Protein AF-A0A944UL23-F1 (afdb_monomer_lite)

Foldseek 3Di:
DVVVVVVVVVVVVVVVVCLVCVCVPDPPVVSVLVVVVVVLVVVVVCCVPVVPDDDPVNVVVSVVSVVVNVVVVVVVVVVVVVVVVD

Structure (mmCIF, N/CA/C/O backbone):
data_AF-A0A944UL23-F1
#
_entry.id   AF-A0A944UL23-F1
#
loop_
_atom_site.group_PDB
_atom_site.id
_atom_site.type_symbol
_atom_site.label_atom_id
_atom_site.label_alt_id
_atom_site.label_comp_id
_atom_site.label_asym_id
_atom_site.label_entity_id
_atom_site.label_seq_id
_atom_site.pdbx_PDB_ins_code
_atom_site.Cartn_x
_atom_site.Cartn_y
_atom_site.Cartn_z
_atom_site.occupancy
_atom_site.B_iso_or_equiv
_atom_site.auth_seq_id
_atom_site.auth_comp_id
_atom_site.auth_asym_id
_atom_site.auth_atom_id
_atom_site.pdbx_PDB_model_num
ATOM 1 N N . VAL A 1 1 ? 12.067 5.552 -23.964 1.00 88.50 1 VAL A N 1
ATOM 2 C CA . VAL A 1 1 ? 12.750 5.629 -22.646 1.00 88.50 1 VAL A CA 1
ATOM 3 C C . VAL A 1 1 ? 12.424 6.932 -21.930 1.00 88.50 1 VAL A C 1
ATOM 5 O O . VAL A 1 1 ? 11.792 6.867 -20.888 1.00 88.50 1 VAL A O 1
ATOM 8 N N . VAL A 1 2 ? 12.736 8.097 -22.510 1.00 93.69 2 VAL A N 1
ATOM 9 C CA . VAL A 1 2 ? 12.440 9.417 -21.907 1.00 93.69 2 VAL A CA 1
ATOM 10 C C . VAL A 1 2 ? 10.963 9.575 -21.511 1.00 93.69 2 VAL A C 1
ATOM 12 O O . VAL A 1 2 ? 10.673 9.958 -20.385 1.00 93.69 2 VAL A O 1
ATOM 15 N N . THR A 1 3 ? 10.025 9.179 -22.375 1.00 92.75 3 THR A N 1
ATOM 16 C CA . THR A 1 3 ? 8.581 9.229 -22.076 1.00 92.75 3 THR A CA 1
ATOM 17 C C . THR A 1 3 ? 8.181 8.397 -20.853 1.00 92.75 3 THR A C 1
ATOM 19 O O . THR A 1 3 ? 7.366 8.848 -20.056 1.00 92.75 3 THR A O 1
ATOM 22 N N . TYR A 1 4 ? 8.776 7.212 -20.663 1.00 92.06 4 TYR A N 1
ATOM 23 C CA . TYR A 1 4 ? 8.491 6.357 -19.503 1.00 92.06 4 TYR A CA 1
ATOM 24 C C . TYR A 1 4 ? 9.003 6.981 -18.204 1.00 92.06 4 TYR A C 1
ATOM 26 O O . TYR A 1 4 ? 8.307 6.945 -17.196 1.00 92.06 4 TYR A O 1
ATOM 34 N N . ILE A 1 5 ? 10.180 7.613 -18.244 1.00 94.81 5 ILE A N 1
ATOM 35 C CA . ILE A 1 5 ? 10.756 8.314 -17.088 1.00 94.81 5 ILE A CA 1
ATOM 36 C C . ILE A 1 5 ? 9.852 9.476 -16.668 1.00 94.81 5 ILE A C 1
ATOM 38 O O . ILE A 1 5 ? 9.552 9.625 -15.486 1.00 94.81 5 ILE A O 1
ATOM 42 N N . ILE A 1 6 ? 9.370 10.266 -17.633 1.00 95.75 6 ILE A N 1
ATOM 43 C CA . ILE A 1 6 ? 8.455 11.379 -17.355 1.00 95.75 6 ILE A CA 1
ATOM 44 C C . ILE A 1 6 ? 7.137 10.853 -16.772 1.00 95.75 6 ILE A C 1
ATOM 46 O O . ILE A 1 6 ? 6.671 11.374 -15.762 1.00 95.75 6 ILE A O 1
ATOM 50 N N . ALA A 1 7 ? 6.563 9.796 -17.354 1.00 94.69 7 ALA A N 1
ATOM 51 C CA . ALA A 1 7 ? 5.322 9.203 -16.862 1.00 94.69 7 ALA A CA 1
ATOM 52 C C . ALA A 1 7 ? 5.455 8.687 -15.418 1.00 94.69 7 ALA A C 1
ATOM 54 O O . ALA A 1 7 ? 4.636 9.032 -14.569 1.00 94.69 7 ALA A O 1
ATOM 55 N N . MET A 1 8 ? 6.510 7.923 -15.111 1.00 94.06 8 MET A N 1
ATOM 56 C CA . MET A 1 8 ? 6.765 7.430 -13.751 1.00 94.06 8 MET A CA 1
ATOM 57 C C . MET A 1 8 ? 7.007 8.578 -12.766 1.00 94.06 8 MET A C 1
ATOM 59 O O . MET A 1 8 ? 6.483 8.541 -11.657 1.00 94.06 8 MET A O 1
ATOM 63 N N . GLY A 1 9 ? 7.741 9.619 -13.175 1.00 95.19 9 GLY A N 1
ATOM 64 C CA . GLY A 1 9 ? 7.972 10.805 -12.349 1.00 95.19 9 GLY A CA 1
ATOM 65 C C . GLY A 1 9 ? 6.673 11.510 -11.957 1.00 95.19 9 GLY A C 1
ATOM 66 O O . GLY A 1 9 ? 6.455 11.781 -10.780 1.00 95.19 9 GLY A O 1
ATOM 67 N N . VAL A 1 10 ? 5.772 11.731 -12.919 1.00 96.19 10 VAL A N 1
ATOM 68 C CA . VAL A 1 10 ? 4.463 12.355 -12.661 1.00 96.19 10 VAL A CA 1
ATOM 69 C C . VAL A 1 10 ? 3.616 11.502 -11.712 1.00 96.19 10 VAL A C 1
ATOM 71 O O . VAL A 1 10 ? 3.052 12.029 -10.752 1.00 96.19 10 VAL A O 1
ATOM 74 N N . ILE A 1 11 ? 3.560 10.185 -11.938 1.00 95.69 11 ILE A N 1
ATOM 75 C CA . ILE A 1 11 ? 2.7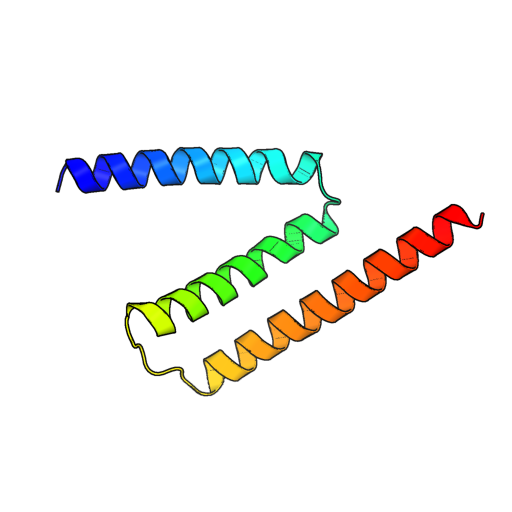96 9.252 -11.095 1.00 95.69 11 ILE A CA 1
ATOM 76 C C . ILE A 1 11 ? 3.330 9.254 -9.657 1.00 95.69 11 ILE A C 1
ATOM 78 O O . ILE A 1 11 ? 2.547 9.332 -8.708 1.00 95.69 11 ILE A O 1
ATOM 82 N N . LEU A 1 12 ? 4.654 9.214 -9.480 1.00 94.75 12 LEU A N 1
ATOM 83 C CA . LEU A 1 12 ? 5.284 9.241 -8.160 1.00 94.75 12 LEU A CA 1
ATOM 84 C C . LEU A 1 12 ? 5.014 10.559 -7.433 1.00 94.75 12 LEU A C 1
ATOM 86 O O . LEU A 1 12 ? 4.606 10.532 -6.274 1.00 94.75 12 LEU A O 1
ATOM 90 N N . SER A 1 13 ? 5.173 11.705 -8.102 1.00 95.44 13 SER A N 1
ATOM 91 C CA . SER A 1 13 ? 4.897 13.011 -7.492 1.00 95.44 13 SER A CA 1
ATOM 92 C C . SER A 1 13 ? 3.450 13.130 -7.006 1.00 95.44 13 SER A C 1
ATOM 94 O O . SER A 1 13 ? 3.210 13.622 -5.902 1.00 95.44 13 SER A O 1
ATOM 96 N N . ILE A 1 14 ? 2.486 12.638 -7.789 1.00 96.19 14 ILE A N 1
ATOM 97 C CA . ILE A 1 14 ? 1.069 12.617 -7.400 1.00 96.19 14 ILE A CA 1
ATOM 98 C C . ILE A 1 14 ? 0.841 11.686 -6.203 1.00 96.19 14 ILE A C 1
ATOM 100 O O . ILE A 1 14 ? 0.199 12.087 -5.233 1.00 96.19 14 ILE A O 1
ATOM 104 N N . SER A 1 15 ? 1.407 10.479 -6.239 1.00 92.12 15 SER A N 1
ATOM 105 C CA . SER A 1 15 ? 1.234 9.471 -5.184 1.00 92.12 15 SER A CA 1
ATOM 106 C C . SER A 1 15 ? 1.787 9.954 -3.839 1.00 92.12 15 SER A C 1
ATOM 108 O O . SER A 1 15 ? 1.086 9.915 -2.830 1.00 92.12 15 SER A O 1
ATOM 110 N N . PHE A 1 16 ? 3.005 10.507 -3.828 1.00 90.94 16 PHE A N 1
ATOM 111 C CA . PHE A 1 16 ? 3.624 11.072 -2.622 1.00 90.94 16 PHE A CA 1
ATOM 112 C C . PHE A 1 16 ? 2.860 12.277 -2.063 1.00 90.94 16 PHE A C 1
ATOM 114 O O . PHE A 1 16 ? 2.751 12.431 -0.843 1.00 90.94 16 PHE A O 1
ATOM 121 N N . SER A 1 17 ? 2.301 13.116 -2.939 1.00 94.00 17 SER A N 1
ATOM 122 C CA . SER A 1 17 ? 1.449 14.231 -2.515 1.00 94.00 17 SER A CA 1
ATOM 123 C C . SER A 1 17 ? 0.198 13.715 -1.799 1.00 94.00 17 SER A C 1
ATOM 125 O O . SER A 1 17 ? -0.141 14.204 -0.724 1.00 94.00 17 SER A O 1
ATOM 127 N N . LEU A 1 18 ? -0.448 12.677 -2.342 1.00 90.00 18 LEU A N 1
ATOM 128 C CA . LEU A 1 18 ? -1.618 12.041 -1.730 1.00 90.00 18 LEU A CA 1
ATOM 129 C C . LEU A 1 18 ? -1.292 11.393 -0.378 1.00 90.00 18 LEU A C 1
ATOM 131 O O . LEU A 1 18 ? -2.011 11.622 0.593 1.00 90.00 18 LEU A O 1
ATOM 135 N N . ILE A 1 19 ? -0.187 10.645 -0.295 1.00 89.06 19 ILE A N 1
ATOM 136 C CA . ILE A 1 19 ? 0.280 10.008 0.949 1.00 89.06 19 ILE A CA 1
ATOM 137 C C . ILE A 1 19 ? 0.535 11.051 2.038 1.00 89.06 19 ILE A C 1
ATOM 139 O O . ILE A 1 19 ? 0.178 10.838 3.191 1.00 89.06 19 ILE A O 1
ATOM 143 N N . THR A 1 20 ? 1.104 12.201 1.679 1.00 88.50 20 THR A N 1
ATOM 144 C CA . THR A 1 20 ? 1.377 13.285 2.636 1.00 88.50 20 THR A CA 1
ATOM 145 C C . THR A 1 20 ? 0.089 13.920 3.170 1.00 88.50 20 THR A C 1
ATOM 147 O O . THR A 1 20 ? 0.041 14.390 4.305 1.00 88.50 20 THR A O 1
ATOM 150 N N . ILE A 1 21 ? -0.971 13.930 2.362 1.00 90.06 21 ILE A N 1
ATOM 151 C CA . ILE A 1 21 ? -2.272 14.509 2.706 1.00 90.06 21 ILE A CA 1
ATOM 152 C C . ILE A 1 21 ? -3.143 13.520 3.508 1.00 90.06 21 ILE A C 1
ATOM 154 O O . ILE A 1 21 ? -3.933 13.946 4.352 1.00 90.06 21 ILE A O 1
ATOM 158 N N . ALA A 1 22 ? -2.983 12.212 3.296 1.00 85.62 22 ALA A N 1
ATOM 159 C CA . ALA A 1 22 ? -3.787 11.159 3.922 1.00 85.62 22 ALA A CA 1
ATOM 160 C C . ALA A 1 22 ? -3.879 11.219 5.473 1.00 85.62 22 ALA A C 1
ATOM 162 O O . ALA A 1 22 ? -4.998 11.103 5.982 1.00 85.62 22 ALA A O 1
ATOM 163 N N . PRO A 1 23 ? -2.795 11.491 6.241 1.00 84.12 23 PRO A N 1
ATOM 164 C CA . PRO A 1 23 ? -2.843 11.643 7.705 1.00 84.12 23 PRO A CA 1
ATOM 165 C C . PRO A 1 23 ? -3.773 12.743 8.214 1.00 84.12 23 PRO A C 1
ATOM 167 O O . PRO A 1 23 ? -4.133 12.749 9.387 1.00 84.12 23 PRO A O 1
ATOM 170 N N . ARG A 1 24 ? -4.146 13.702 7.359 1.00 84.81 24 ARG A N 1
ATOM 171 C CA . ARG A 1 24 ? -5.053 14.789 7.733 1.00 84.81 24 ARG A CA 1
ATOM 172 C C . ARG A 1 24 ? -6.524 14.363 7.722 1.00 84.81 24 ARG A C 1
ATOM 174 O O . ARG A 1 24 ? -7.334 15.013 8.375 1.00 84.81 24 ARG A O 1
ATOM 181 N N . TYR A 1 25 ? -6.868 13.317 6.971 1.00 80.44 25 TYR A N 1
ATOM 182 C CA . TYR A 1 25 ? -8.251 12.871 6.769 1.00 80.44 25 TYR A CA 1
ATOM 183 C C . TYR A 1 25 ? -8.586 11.573 7.501 1.00 80.44 25 TYR A C 1
ATOM 185 O O . TYR A 1 25 ? -9.752 11.334 7.794 1.00 80.44 25 TYR A O 1
ATOM 193 N N . MET A 1 26 ? -7.581 10.751 7.799 1.00 80.31 26 MET A N 1
ATOM 194 C CA . MET A 1 26 ? -7.743 9.480 8.498 1.00 80.31 26 MET A CA 1
ATOM 195 C C . MET A 1 26 ? -6.958 9.498 9.818 1.00 80.31 26 MET A C 1
ATOM 197 O O . MET A 1 26 ? -5.874 10.086 9.870 1.00 80.31 26 MET A O 1
ATOM 201 N N . PRO A 1 27 ? -7.458 8.850 10.886 1.00 77.81 27 PRO A N 1
ATOM 202 C CA . PRO A 1 27 ? -6.709 8.654 12.122 1.00 77.81 27 PRO A CA 1
ATOM 203 C C . PRO A 1 27 ? -5.330 8.038 11.857 1.00 77.81 27 PRO A C 1
ATOM 205 O O . PRO A 1 27 ? -5.174 7.186 10.983 1.00 77.81 27 PRO A O 1
ATOM 208 N N . ALA A 1 28 ? -4.330 8.404 12.665 1.00 75.56 28 ALA A N 1
ATOM 209 C CA . ALA A 1 28 ? -2.954 7.916 12.506 1.00 75.56 28 ALA A CA 1
ATOM 210 C C . ALA A 1 28 ? -2.848 6.376 12.478 1.00 75.56 28 ALA A C 1
ATOM 212 O O . ALA A 1 28 ? -1.999 5.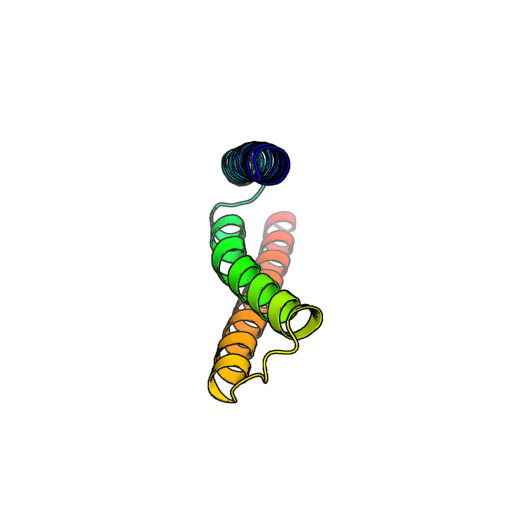826 11.778 1.00 75.56 28 ALA A O 1
ATOM 213 N N . ALA A 1 29 ? -3.738 5.685 13.200 1.00 76.62 29 ALA A N 1
ATOM 214 C CA . ALA A 1 29 ? -3.827 4.228 13.189 1.00 76.62 29 ALA A CA 1
ATOM 215 C C . ALA A 1 29 ? -4.221 3.673 11.808 1.00 76.62 29 ALA A C 1
ATOM 217 O O . ALA A 1 29 ? -3.588 2.737 11.330 1.00 76.62 29 ALA A O 1
ATOM 218 N N . GLU A 1 30 ? -5.202 4.283 11.140 1.00 75.12 30 GLU A N 1
ATOM 219 C CA . GLU A 1 30 ? -5.687 3.845 9.826 1.00 75.12 30 GLU A CA 1
ATOM 220 C C . GLU A 1 30 ? -4.668 4.134 8.721 1.00 75.12 30 GLU A C 1
ATOM 222 O O . GLU A 1 30 ? -4.450 3.299 7.848 1.00 75.12 30 GLU A O 1
ATOM 227 N N . VAL A 1 31 ? -3.952 5.260 8.794 1.00 81.31 31 VAL A N 1
ATOM 228 C CA . VAL A 1 31 ? -2.884 5.552 7.821 1.00 81.31 31 VAL A CA 1
ATOM 229 C C . VAL A 1 31 ? -1.713 4.581 7.954 1.00 81.31 31 VAL A C 1
ATOM 231 O O . VAL A 1 31 ? -1.183 4.118 6.945 1.00 81.31 31 VAL A O 1
ATOM 234 N N . GLY A 1 32 ? -1.342 4.199 9.180 1.00 82.00 32 GLY A N 1
ATOM 235 C CA . GLY A 1 32 ? -0.307 3.185 9.410 1.00 82.00 32 GLY A CA 1
ATOM 236 C C . GLY A 1 32 ? -0.662 1.810 8.828 1.00 82.00 32 GLY A C 1
ATOM 237 O O . GLY A 1 32 ? 0.228 1.051 8.451 1.00 82.00 32 GLY A O 1
ATOM 238 N N . MET A 1 33 ? -1.955 1.510 8.699 1.00 84.12 33 MET A N 1
ATOM 239 C CA . MET A 1 33 ? -2.470 0.260 8.133 1.00 84.12 33 MET A CA 1
ATOM 240 C C . MET A 1 33 ? -2.409 0.206 6.601 1.00 84.12 33 MET A C 1
ATOM 242 O O . MET A 1 33 ? -2.339 -0.882 6.028 1.00 84.12 33 MET A O 1
ATOM 246 N N . ILE A 1 34 ? -2.383 1.357 5.924 1.00 86.50 34 ILE A N 1
ATOM 247 C CA . ILE A 1 34 ? -2.303 1.426 4.457 1.00 86.50 34 ILE A CA 1
ATOM 248 C C . ILE A 1 34 ? -0.951 0.915 3.939 1.00 86.50 34 ILE A C 1
ATOM 250 O O . ILE A 1 34 ? -0.913 0.243 2.914 1.00 86.50 34 ILE A O 1
ATOM 254 N N . MET A 1 35 ? 0.144 1.151 4.666 1.00 86.38 35 MET A N 1
ATOM 255 C CA . MET A 1 35 ? 1.500 0.749 4.258 1.00 86.38 35 MET A CA 1
ATOM 256 C C . MET A 1 35 ? 1.649 -0.770 4.008 1.00 86.38 35 MET A C 1
ATOM 258 O O . MET A 1 35 ? 2.091 -1.169 2.924 1.00 86.38 35 MET A O 1
ATOM 262 N N . PRO A 1 36 ? 1.276 -1.660 4.954 1.00 89.31 36 PRO A N 1
ATOM 263 C CA . PRO A 1 36 ? 1.312 -3.095 4.691 1.00 89.31 36 PRO A CA 1
ATOM 264 C C . PRO A 1 36 ? 0.253 -3.528 3.664 1.00 89.31 36 PRO A C 1
ATOM 266 O O . PRO A 1 36 ? 0.507 -4.458 2.900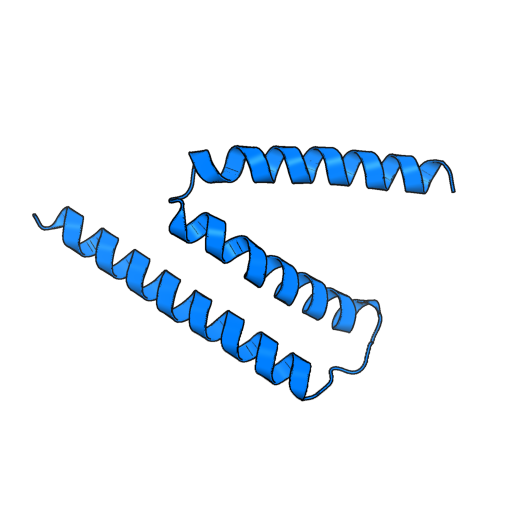 1.00 89.31 36 PRO A O 1
ATOM 269 N N . LEU A 1 37 ? -0.903 -2.853 3.596 1.00 88.50 37 LEU A N 1
ATOM 270 C CA . LEU A 1 37 ? -1.949 -3.168 2.618 1.00 88.50 37 LEU A CA 1
ATOM 271 C C . LEU A 1 37 ? -1.489 -2.912 1.177 1.00 88.50 37 LEU A C 1
ATOM 273 O O . LEU A 1 37 ? -1.683 -3.767 0.317 1.00 88.50 37 LEU A O 1
ATOM 277 N N . GLU A 1 38 ? -0.853 -1.769 0.918 1.00 88.06 38 GLU A N 1
ATOM 278 C CA . GLU A 1 38 ? -0.291 -1.418 -0.390 1.00 88.06 38 GLU A CA 1
ATOM 279 C C . GLU A 1 38 ? 0.716 -2.474 -0.855 1.00 88.06 38 GLU A C 1
ATOM 281 O O . GLU A 1 38 ? 0.673 -2.910 -2.003 1.00 88.06 38 GLU A O 1
ATOM 286 N N . THR A 1 39 ? 1.569 -2.954 0.054 1.00 90.06 39 THR A N 1
ATOM 287 C CA . THR A 1 39 ? 2.564 -3.995 -0.247 1.00 90.06 39 THR A CA 1
ATOM 288 C C . THR A 1 39 ? 1.898 -5.312 -0.669 1.00 90.06 39 THR A C 1
ATOM 290 O O . THR A 1 39 ? 2.323 -5.955 -1.637 1.00 90.06 39 THR A O 1
ATOM 293 N N . VAL A 1 40 ? 0.823 -5.714 0.020 1.00 90.75 40 VAL A N 1
ATOM 294 C CA . VAL A 1 40 ? 0.045 -6.911 -0.340 1.00 90.75 40 VAL A CA 1
ATOM 295 C C . VAL A 1 40 ? -0.652 -6.718 -1.685 1.00 90.75 40 VAL A C 1
ATOM 297 O O . VAL A 1 40 ? -0.565 -7.594 -2.542 1.00 90.75 40 VAL A O 1
ATOM 300 N N . LEU A 1 41 ? -1.293 -5.568 -1.907 1.00 89.31 41 LEU A N 1
ATOM 301 C CA . LEU A 1 41 ? -1.945 -5.244 -3.177 1.00 89.31 41 LEU A CA 1
ATOM 302 C C . LEU A 1 41 ? -0.949 -5.222 -4.342 1.00 89.31 41 LEU A C 1
ATOM 304 O O . LEU A 1 41 ? -1.236 -5.795 -5.389 1.00 89.31 41 LEU A O 1
ATOM 308 N N . GLY A 1 42 ? 0.235 -4.637 -4.156 1.00 88.81 42 GLY A N 1
ATOM 309 C CA . GLY A 1 42 ? 1.304 -4.642 -5.153 1.00 88.81 42 GLY A CA 1
ATOM 310 C C . GLY A 1 42 ? 1.743 -6.059 -5.522 1.00 88.81 42 GLY A C 1
ATOM 311 O O . GLY A 1 42 ? 1.886 -6.371 -6.702 1.00 88.81 42 GLY A O 1
ATOM 312 N N . SER A 1 43 ? 1.856 -6.945 -4.527 1.00 88.88 43 SER A N 1
ATOM 313 C CA . SER A 1 43 ? 2.174 -8.363 -4.746 1.00 88.88 43 SER A CA 1
ATOM 314 C C . SER A 1 43 ? 1.059 -9.095 -5.507 1.00 88.88 43 SER A C 1
ATOM 316 O O . SER A 1 43 ? 1.337 -9.831 -6.450 1.00 88.88 43 SER A O 1
ATOM 318 N N . LEU A 1 44 ? -0.210 -8.848 -5.161 1.00 88.88 44 LEU A N 1
ATOM 319 C CA . LEU A 1 44 ? -1.367 -9.419 -5.866 1.00 88.88 44 LEU A CA 1
ATOM 320 C C . LEU A 1 44 ? -1.434 -8.957 -7.329 1.00 88.88 44 LEU A C 1
ATOM 322 O O . LEU A 1 44 ? -1.691 -9.758 -8.229 1.00 88.88 44 LEU A O 1
ATOM 326 N N . ILE A 1 45 ? -1.178 -7.669 -7.572 1.00 88.31 45 ILE A N 1
ATOM 327 C CA . ILE A 1 45 ? -1.132 -7.090 -8.918 1.00 88.31 45 ILE A CA 1
ATOM 328 C C . ILE A 1 45 ? 0.027 -7.701 -9.716 1.00 88.31 45 ILE A C 1
ATOM 330 O O . ILE A 1 45 ? -0.156 -8.032 -10.887 1.00 88.31 45 ILE A O 1
ATOM 334 N N . ALA A 1 46 ? 1.193 -7.909 -9.098 1.00 88.00 46 ALA A N 1
ATOM 335 C CA . ALA A 1 46 ? 2.329 -8.568 -9.738 1.00 88.00 46 ALA A CA 1
ATOM 336 C C . ALA A 1 46 ? 1.998 -10.011 -10.145 1.00 88.00 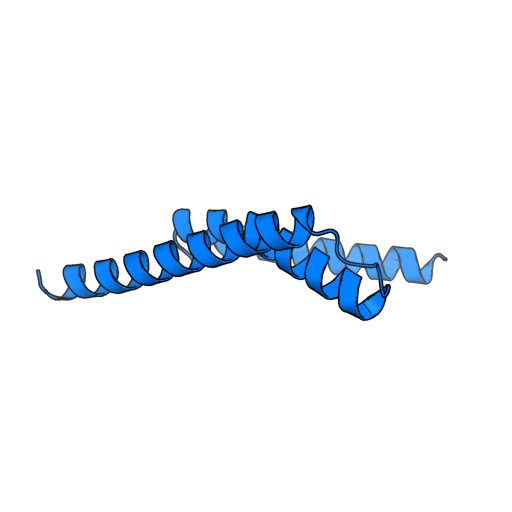46 ALA A C 1
ATOM 338 O O . ALA A 1 46 ? 2.236 -10.382 -11.292 1.00 88.00 46 ALA A O 1
ATOM 339 N N . TRP A 1 47 ? 1.356 -10.802 -9.280 1.00 87.25 47 TRP A N 1
ATOM 340 C CA . TRP A 1 47 ? 0.916 -12.157 -9.643 1.00 87.25 47 TRP A CA 1
ATOM 341 C C . TRP A 1 47 ? -0.045 -12.153 -10.830 1.00 87.25 47 TRP A C 1
ATOM 343 O O . TRP A 1 47 ? 0.047 -13.008 -11.708 1.00 87.25 47 TRP A O 1
ATOM 353 N N . TYR A 1 48 ? -0.940 -11.166 -10.896 1.00 84.38 48 TYR A N 1
ATOM 354 C CA . TYR A 1 48 ? -1.896 -11.055 -11.992 1.00 84.38 48 TYR A CA 1
ATOM 355 C C . TYR A 1 48 ? -1.249 -10.608 -13.315 1.00 84.38 48 TYR A C 1
ATOM 357 O O . TYR A 1 48 ? -1.541 -11.174 -14.368 1.00 84.38 48 TYR A O 1
ATOM 365 N N . ILE A 1 49 ? -0.368 -9.602 -13.279 1.00 87.50 49 ILE A N 1
ATOM 366 C CA . ILE A 1 49 ? 0.210 -8.972 -14.480 1.00 87.50 49 ILE A CA 1
ATOM 367 C C . ILE A 1 49 ? 1.458 -9.714 -14.971 1.00 87.50 49 ILE A C 1
ATOM 369 O O . ILE A 1 49 ? 1.620 -9.922 -16.172 1.00 87.50 49 ILE A O 1
ATOM 373 N N . ILE A 1 50 ? 2.339 -10.107 -14.052 1.00 85.94 50 ILE A N 1
ATOM 374 C 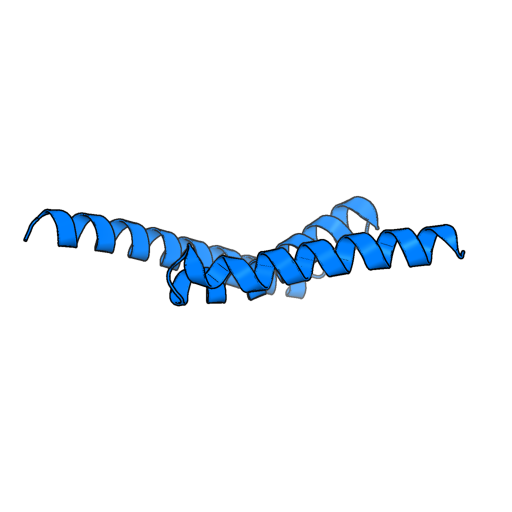CA . ILE A 1 50 ? 3.646 -10.718 -14.335 1.00 85.94 50 ILE A CA 1
ATOM 375 C C . ILE A 1 50 ? 3.536 -12.256 -14.378 1.00 85.94 50 ILE A C 1
ATOM 377 O O . ILE A 1 50 ? 4.448 -12.921 -14.862 1.00 85.94 50 ILE A O 1
ATOM 381 N N . LYS A 1 51 ? 2.392 -12.834 -13.962 1.00 81.00 51 LYS A N 1
ATOM 382 C CA . LYS A 1 51 ? 2.158 -14.293 -13.853 1.00 81.00 51 LYS A CA 1
ATOM 383 C C . LYS A 1 51 ? 3.228 -15.009 -13.029 1.00 81.00 51 LYS A C 1
ATOM 385 O O . LYS A 1 51 ? 3.597 -16.146 -13.311 1.00 81.00 51 LYS A O 1
ATOM 390 N N . GLU A 1 52 ? 3.740 -14.317 -12.025 1.00 74.69 52 GLU A N 1
ATOM 391 C CA . GLU A 1 52 ? 4.731 -14.856 -11.108 1.00 74.69 52 GLU A CA 1
ATOM 392 C C . GLU A 1 52 ? 4.056 -15.903 -10.210 1.00 74.69 52 GLU A C 1
ATOM 394 O O . GLU A 1 52 ? 2.996 -15.631 -9.640 1.00 74.69 52 GLU A O 1
ATOM 399 N N . GLU A 1 53 ? 4.618 -17.115 -10.125 1.00 79.75 53 GLU A N 1
ATOM 400 C CA . GLU A 1 53 ? 4.017 -18.189 -9.330 1.00 79.75 53 GLU A CA 1
ATOM 401 C C . GLU A 1 53 ? 4.065 -17.826 -7.835 1.00 79.75 53 GLU A C 1
ATOM 403 O O . GLU A 1 53 ? 5.154 -17.649 -7.273 1.00 79.75 53 GLU A O 1
ATOM 408 N N . PRO A 1 54 ? 2.906 -17.700 -7.160 1.00 77.81 54 PRO A N 1
ATOM 409 C CA . PRO A 1 54 ? 2.876 -17.310 -5.763 1.00 77.81 54 PRO A CA 1
ATOM 410 C C . PRO A 1 54 ? 3.494 -18.411 -4.904 1.00 77.81 54 PRO A C 1
ATOM 412 O O . PRO A 1 54 ? 3.031 -19.553 -4.880 1.00 77.81 54 PRO A O 1
ATOM 415 N N . THR A 1 55 ? 4.532 -18.062 -4.146 1.00 84.50 55 THR A N 1
ATOM 416 C CA . THR A 1 55 ? 5.106 -18.990 -3.169 1.00 84.50 55 THR A CA 1
ATOM 417 C C . THR A 1 55 ? 4.154 -19.171 -1.985 1.00 84.50 55 THR A C 1
ATOM 419 O O . THR A 1 55 ? 3.465 -18.234 -1.568 1.00 84.50 55 THR A O 1
ATOM 422 N N . MET A 1 56 ? 4.151 -20.366 -1.385 1.00 85.31 56 MET A N 1
ATOM 423 C CA . MET A 1 56 ? 3.324 -20.664 -0.205 1.00 85.31 56 MET A CA 1
ATOM 424 C C . MET A 1 56 ? 3.570 -19.661 0.938 1.00 85.31 56 MET A C 1
ATOM 426 O O . MET A 1 56 ? 2.637 -19.228 1.610 1.00 85.31 56 MET A O 1
ATOM 430 N N . ASN A 1 57 ? 4.821 -19.224 1.112 1.00 85.88 57 ASN A N 1
ATOM 431 C CA . ASN A 1 57 ? 5.201 -18.247 2.133 1.00 85.88 57 ASN A CA 1
ATOM 432 C C . ASN A 1 57 ? 4.566 -16.871 1.889 1.00 85.88 57 ASN A C 1
ATOM 434 O O . ASN A 1 57 ? 4.151 -16.211 2.842 1.00 85.88 57 ASN A O 1
ATOM 438 N N . ALA A 1 58 ? 4.459 -16.444 0.628 1.00 85.56 58 ALA A N 1
ATOM 439 C CA . ALA A 1 58 ? 3.853 -15.164 0.279 1.00 85.56 58 ALA A CA 1
ATOM 440 C C . ALA A 1 58 ? 2.330 -15.172 0.492 1.00 85.56 58 ALA A C 1
ATOM 442 O O . ALA A 1 58 ? 1.773 -14.183 0.966 1.00 85.56 58 ALA A O 1
ATOM 443 N N . LEU A 1 59 ? 1.663 -16.303 0.233 1.00 85.56 59 LEU A N 1
ATOM 444 C CA . LEU A 1 59 ? 0.243 -16.485 0.553 1.00 85.56 59 LEU A CA 1
ATOM 445 C C . LEU A 1 59 ? -0.014 -16.426 2.063 1.00 85.56 59 LEU A C 1
ATOM 447 O O . LEU A 1 59 ? -0.932 -15.733 2.504 1.00 85.56 59 LEU A O 1
ATOM 451 N N . ILE A 1 60 ? 0.820 -17.099 2.863 1.00 90.31 60 ILE A N 1
ATOM 452 C CA . ILE A 1 60 ? 0.711 -17.071 4.327 1.00 90.31 60 ILE A CA 1
ATOM 453 C C . ILE A 1 60 ? 0.921 -15.642 4.841 1.00 90.31 60 ILE A C 1
ATOM 455 O O . ILE A 1 60 ? 0.066 -15.124 5.559 1.00 90.31 60 ILE A O 1
ATOM 459 N N . GLY A 1 61 ? 1.997 -14.971 4.421 1.00 87.62 61 GLY A N 1
ATOM 460 C CA . GLY A 1 61 ? 2.274 -13.584 4.806 1.00 87.62 61 GLY A CA 1
ATOM 461 C C . GLY A 1 61 ? 1.145 -12.624 4.419 1.00 87.62 61 GLY A C 1
ATOM 462 O O . GLY A 1 61 ? 0.676 -11.856 5.258 1.00 87.62 61 GLY A O 1
ATOM 463 N N . GLY A 1 62 ? 0.645 -12.723 3.183 1.00 87.12 62 GLY A N 1
ATOM 464 C CA . GLY A 1 62 ? -0.482 -11.920 2.707 1.00 87.12 62 GLY A CA 1
ATOM 465 C C . GLY A 1 62 ? -1.756 -12.155 3.520 1.00 87.12 62 GLY A C 1
ATOM 466 O O . GLY A 1 62 ? -2.414 -11.197 3.921 1.00 87.12 62 GLY A O 1
ATOM 467 N N . SER A 1 63 ? -2.073 -13.414 3.840 1.00 87.88 63 SER A N 1
ATOM 468 C CA . SER A 1 63 ? -3.254 -13.752 4.644 1.00 87.88 63 SER A CA 1
ATOM 469 C C . SER A 1 63 ? -3.200 -13.155 6.055 1.00 87.88 63 SER A C 1
ATOM 471 O O . SER A 1 63 ? -4.198 -12.609 6.523 1.00 87.88 63 SER A O 1
ATOM 473 N N . ILE A 1 64 ? -2.030 -13.166 6.704 1.00 90.50 64 ILE A N 1
ATOM 474 C CA . ILE A 1 64 ? -1.833 -12.591 8.043 1.00 90.50 64 ILE A CA 1
ATOM 475 C C . ILE A 1 64 ? -2.082 -11.081 8.022 1.00 90.50 64 ILE A C 1
ATOM 477 O O . ILE A 1 64 ? -2.773 -10.558 8.901 1.00 90.50 64 ILE A O 1
ATOM 481 N N . VAL A 1 65 ? -1.555 -10.382 7.013 1.00 89.06 65 VAL A N 1
ATOM 482 C CA . VAL A 1 65 ? -1.770 -8.938 6.855 1.00 89.06 65 VAL A CA 1
ATOM 483 C C . VAL A 1 65 ? -3.256 -8.645 6.657 1.00 89.06 65 VAL A C 1
ATOM 485 O O . VAL A 1 65 ? -3.814 -7.849 7.407 1.00 89.06 65 VAL A O 1
ATOM 488 N N . ILE A 1 66 ? -3.927 -9.332 5.727 1.00 88.94 66 ILE A N 1
ATOM 489 C CA . ILE A 1 66 ? -5.361 -9.130 5.455 1.00 88.94 66 ILE A CA 1
ATOM 490 C C . ILE A 1 66 ? -6.210 -9.373 6.711 1.00 88.94 66 ILE A C 1
ATOM 492 O O . ILE A 1 66 ? -7.062 -8.548 7.040 1.00 88.94 66 ILE A O 1
ATOM 496 N N . VAL A 1 67 ? -5.961 -10.460 7.451 1.00 90.19 67 VAL A N 1
ATOM 497 C CA . VAL A 1 67 ? -6.687 -10.767 8.696 1.00 90.19 67 VAL A CA 1
ATOM 498 C C . VAL A 1 67 ? -6.451 -9.689 9.753 1.00 90.19 67 VAL A C 1
ATOM 500 O O . VAL A 1 67 ? -7.397 -9.248 10.401 1.00 90.19 67 VAL A O 1
ATOM 503 N N . THR A 1 68 ? -5.212 -9.219 9.907 1.00 88.38 68 THR A N 1
ATOM 504 C CA . THR A 1 68 ? -4.872 -8.165 10.875 1.00 88.38 68 THR A CA 1
ATOM 505 C C . THR A 1 68 ? -5.600 -6.859 10.557 1.00 88.38 68 THR A C 1
ATOM 507 O O . THR A 1 68 ? -6.198 -6.248 11.445 1.00 88.38 68 THR A O 1
ATOM 510 N N . LEU A 1 69 ? -5.600 -6.457 9.285 1.00 85.81 69 LEU A N 1
ATOM 511 C CA . LEU A 1 69 ? -6.298 -5.263 8.808 1.00 85.81 69 LEU A CA 1
ATOM 512 C C . LEU A 1 69 ? -7.813 -5.377 9.001 1.00 85.81 69 LEU A C 1
ATOM 514 O O . LEU A 1 69 ? -8.452 -4.428 9.454 1.00 85.81 69 LEU A O 1
ATOM 518 N N . PHE A 1 70 ? -8.383 -6.550 8.716 1.00 86.00 70 PHE A N 1
ATOM 519 C CA . PHE A 1 70 ? -9.806 -6.817 8.906 1.00 86.00 70 PHE A CA 1
ATOM 520 C C . PHE A 1 70 ? -10.214 -6.695 10.379 1.00 86.00 70 PHE A C 1
ATOM 522 O O . PHE A 1 70 ? -11.165 -5.983 10.704 1.00 86.00 70 PHE A O 1
ATOM 529 N N . LEU A 1 71 ? -9.463 -7.331 11.284 1.00 86.19 71 LEU A N 1
ATOM 530 C CA . LEU A 1 71 ? -9.711 -7.252 12.725 1.00 86.19 71 LEU A CA 1
ATOM 531 C C . LEU A 1 71 ? -9.594 -5.816 13.244 1.00 86.19 71 LEU A C 1
ATOM 533 O O . LEU A 1 71 ? -10.405 -5.390 14.068 1.00 86.19 71 LEU A O 1
ATOM 537 N N . HIS A 1 72 ? -8.617 -5.053 12.751 1.00 83.31 72 HIS A N 1
ATOM 538 C CA . HIS A 1 72 ? -8.450 -3.662 13.150 1.00 83.31 72 HIS A CA 1
ATOM 539 C C . HIS A 1 72 ? -9.576 -2.760 12.640 1.00 83.31 72 HIS A C 1
ATOM 541 O O . HIS A 1 72 ? -10.116 -1.975 13.415 1.00 83.31 72 HIS A O 1
ATOM 547 N N . SER A 1 73 ? -9.967 -2.888 11.370 1.00 80.25 73 SER A N 1
ATOM 548 C CA . SER A 1 73 ? -11.078 -2.126 10.788 1.00 80.25 73 SER A CA 1
ATOM 549 C C . SER A 1 73 ? -12.399 -2.419 11.510 1.00 80.25 73 SER A C 1
ATOM 551 O O . SER A 1 73 ? -13.152 -1.499 11.849 1.00 80.25 73 SER A O 1
ATOM 553 N N . TRP A 1 74 ? -12.636 -3.692 11.843 1.00 81.12 74 TRP A N 1
ATOM 554 C CA . TRP A 1 74 ? -13.781 -4.108 12.648 1.00 81.12 74 TRP A CA 1
ATOM 555 C C . TRP A 1 74 ? -13.768 -3.460 14.036 1.00 81.12 74 TRP A C 1
ATOM 557 O O . TRP A 1 74 ? -14.772 -2.904 14.484 1.00 81.12 74 TRP A O 1
ATOM 567 N N . TYR A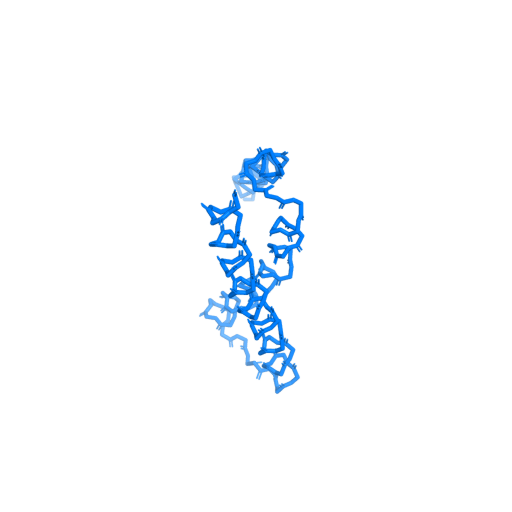 1 75 ? -12.618 -3.479 14.713 1.00 79.25 75 TYR A N 1
ATOM 568 C CA . TYR A 1 75 ? -12.470 -2.867 16.030 1.00 79.25 75 TYR A CA 1
ATOM 569 C C . TYR A 1 75 ? -12.630 -1.339 15.991 1.00 79.25 75 TYR A C 1
ATOM 571 O O . TYR A 1 75 ? -13.317 -0.791 16.849 1.00 79.25 75 TYR A O 1
ATOM 579 N N . SER A 1 76 ? -12.064 -0.659 14.987 1.00 71.12 76 SER A N 1
ATOM 580 C CA . SER A 1 76 ? -12.204 0.794 14.787 1.00 71.12 76 SER A CA 1
ATOM 581 C C . SER A 1 76 ? -13.677 1.197 14.623 1.00 71.12 76 SER A C 1
ATOM 583 O O . SER A 1 76 ? -14.171 2.081 15.326 1.00 71.12 76 SER A O 1
ATOM 585 N N . THR A 1 77 ? -14.426 0.457 13.797 1.00 69.50 77 THR A N 1
ATOM 586 C CA . THR A 1 77 ? -15.868 0.681 13.580 1.00 69.50 77 THR A CA 1
ATOM 587 C C . THR A 1 77 ? -16.673 0.507 14.872 1.00 69.50 77 THR A C 1
ATOM 589 O O . THR A 1 77 ? -17.547 1.314 15.191 1.00 69.50 77 THR A O 1
ATOM 592 N N . ASN A 1 78 ? -16.348 -0.514 15.670 1.00 68.19 78 ASN A N 1
ATOM 593 C CA . ASN A 1 78 ? -17.030 -0.759 16.940 1.00 68.19 78 ASN A CA 1
ATOM 594 C C . ASN A 1 78 ? -16.696 0.290 18.018 1.00 68.19 78 ASN A C 1
ATOM 596 O O . ASN A 1 78 ? -17.513 0.535 18.907 1.00 68.19 78 ASN A O 1
ATOM 600 N N . GLN A 1 79 ? -15.516 0.914 17.955 1.00 64.12 79 GLN A N 1
ATOM 601 C CA . GLN A 1 79 ? -15.140 2.013 18.849 1.00 64.12 79 GLN A CA 1
ATOM 602 C C . GLN A 1 79 ? -15.873 3.311 18.500 1.00 64.12 79 GLN A C 1
ATOM 604 O O . GLN A 1 79 ? -16.338 4.002 19.407 1.00 64.12 79 GLN A O 1
ATOM 609 N N . ALA A 1 80 ? -16.064 3.604 17.209 1.00 59.22 80 ALA A N 1
ATOM 610 C CA . ALA A 1 80 ? -16.844 4.760 16.763 1.00 59.22 80 ALA A CA 1
ATOM 611 C C . ALA A 1 80 ? -18.287 4.717 17.301 1.00 59.22 80 ALA A C 1
ATOM 613 O O . ALA A 1 80 ? -18.788 5.703 17.837 1.00 59.22 80 ALA A O 1
ATOM 614 N N . HIS A 1 81 ? -18.910 3.536 17.287 1.00 56.44 81 HIS A N 1
ATOM 615 C CA . HIS A 1 81 ? -20.274 3.339 17.787 1.00 56.44 81 HIS A CA 1
ATOM 616 C C . HIS A 1 81 ? -20.413 3.491 19.315 1.00 56.44 81 HIS A C 1
ATOM 618 O O . HIS A 1 81 ? -21.517 3.698 19.827 1.00 56.44 81 HIS A O 1
ATOM 624 N N . LYS A 1 82 ? -19.306 3.364 20.061 1.00 54.53 82 LYS A N 1
ATOM 625 C CA . LYS A 1 82 ? -19.263 3.508 21.524 1.00 54.53 82 LYS A CA 1
ATOM 626 C C . LYS A 1 82 ? -19.164 4.968 21.971 1.00 54.53 82 LYS A C 1
ATOM 628 O O . LYS A 1 82 ? -19.618 5.278 23.066 1.00 54.53 82 LYS A O 1
ATOM 633 N N . LEU A 1 83 ? -18.594 5.836 21.134 1.00 57.41 83 LEU A N 1
ATOM 634 C CA . LEU A 1 83 ? -18.439 7.270 21.401 1.00 57.41 83 LEU A CA 1
ATOM 635 C C . LEU A 1 83 ? -19.734 8.056 21.153 1.00 57.41 83 LEU A C 1
ATOM 637 O O . LEU A 1 83 ? -19.963 9.052 21.821 1.00 57.41 83 LEU A O 1
ATOM 641 N N . GLU A 1 84 ? -20.606 7.582 20.258 1.00 54.53 84 GLU A N 1
ATOM 642 C CA . GLU A 1 84 ? -21.934 8.177 20.009 1.00 54.53 84 GLU A CA 1
ATOM 643 C C . GLU A 1 84 ? -22.927 7.945 21.168 1.00 54.53 84 GLU A C 1
ATOM 645 O O . GLU A 1 84 ? -23.953 8.611 21.269 1.00 54.53 84 GLU A O 1
ATOM 650 N N . LYS A 1 85 ? -22.639 6.982 22.052 1.00 50.03 85 LYS A N 1
ATOM 651 C CA . LYS A 1 85 ? -23.536 6.555 23.138 1.00 50.03 85 LYS A CA 1
ATOM 652 C C . LYS A 1 85 ? -23.191 7.121 24.525 1.00 50.03 85 LYS A C 1
ATOM 654 O O . LYS A 1 85 ? -23.852 6.727 25.487 1.00 50.03 85 LYS A O 1
ATOM 659 N N . ILE A 1 86 ? -22.166 7.971 24.635 1.00 50.88 86 ILE A N 1
ATOM 660 C CA . ILE A 1 86 ? -21.754 8.679 25.866 1.00 50.88 86 ILE A CA 1
ATOM 661 C C . ILE A 1 86 ? -22.263 10.115 25.788 1.00 50.88 86 ILE A C 1
ATOM 663 O O . ILE A 1 86 ? -22.801 10.588 26.812 1.00 50.88 86 ILE A O 1
#

Sequence (86 aa):
VVTYIIAMGVILSISFSLITIAPRYMPAAEVGMIMPLETVLGSLIAWYIIKEEPTMNALIGGSIVIVTLFLHSWYSTNQAHKLEKI

Secondary structure (DSSP, 8-state):
-HHHHHHHHHHHHHHHHHHHHGGGTS-HHHHHHHHHHHHHHHHHHHHHHH-PPPPHHHHHHHHHHHHHHHHHHHHHHHHHHHHTT-

Radius of gyration: 17.3 Å; chains: 1; bounding box: 36×36×48 Å

pLDDT: mean 83.69, std 10.78, range [50.03, 96.19]